Protein AF-A0A8T5XDX4-F1 (afdb_monomer_lite)

Foldseek 3Di:
DPDPDPPCQFAQDPPPRRGGDGDVVVVVVVVVVVVVVVVVVVVVD

pLDDT: mean 87.24, std 12.63, range [51.19, 97.19]

Sequence (45 aa):
MDNMPLNIRKWDCPNCDTRSIERDINASINILKQGLKELNRESVE

Structure (mmCIF, N/CA/C/O backbone):
data_AF-A0A8T5XDX4-F1
#
_entry.id   AF-A0A8T5XDX4-F1
#
loop_
_atom_site.group_PDB
_atom_site.id
_atom_site.type_symbol
_atom_site.label_atom_id
_atom_site.label_alt_id
_atom_site.label_comp_id
_atom_site.label_asym_id
_atom_site.label_entity_id
_atom_site.label_seq_id
_atom_site.pdbx_PDB_ins_code
_atom_site.Cartn_x
_atom_site.Cartn_y
_atom_site.Cartn_z
_atom_site.occupancy
_atom_site.B_iso_or_equiv
_atom_site.auth_seq_id
_atom_site.auth_comp_id
_atom_site.auth_asym_id
_atom_site.auth_atom_id
_atom_site.pdbx_PDB_model_num
ATOM 1 N N . MET A 1 1 ? -9.929 0.979 -12.324 1.00 57.88 1 MET A N 1
ATOM 2 C CA . MET A 1 1 ? -8.548 0.504 -12.519 1.00 57.88 1 MET A CA 1
ATOM 3 C C . MET A 1 1 ? -8.653 -0.787 -13.286 1.00 57.88 1 MET A C 1
ATOM 5 O O . MET A 1 1 ? -9.375 -1.666 -12.826 1.00 57.88 1 MET A O 1
ATOM 9 N N . ASP A 1 2 ? -8.012 -0.871 -14.447 1.00 61.91 2 ASP A N 1
ATOM 10 C CA . ASP A 1 2 ? -7.816 -2.154 -15.115 1.00 61.91 2 ASP A CA 1
ATOM 11 C C . ASP A 1 2 ? -7.177 -3.151 -14.140 1.00 61.91 2 ASP A C 1
ATOM 13 O O . ASP A 1 2 ? -6.455 -2.753 -13.220 1.00 61.91 2 ASP A O 1
ATOM 17 N N . ASN A 1 3 ? -7.503 -4.434 -14.309 1.00 71.56 3 ASN A N 1
ATOM 18 C CA . ASN A 1 3 ? -6.973 -5.549 -13.523 1.00 71.56 3 ASN A CA 1
ATOM 19 C C . ASN A 1 3 ? -5.477 -5.347 -13.247 1.00 71.56 3 ASN A C 1
ATOM 21 O O . ASN A 1 3 ? -4.707 -5.282 -14.198 1.00 71.56 3 ASN A O 1
ATOM 25 N N . MET A 1 4 ? -5.069 -5.258 -11.975 1.00 73.38 4 MET A N 1
ATOM 26 C CA . MET A 1 4 ? -3.657 -5.203 -11.583 1.00 73.38 4 MET A CA 1
ATOM 27 C C . MET A 1 4 ? -3.097 -6.631 -11.648 1.00 73.38 4 MET A C 1
ATOM 29 O O . MET A 1 4 ? -3.343 -7.417 -10.729 1.00 73.38 4 MET A O 1
ATOM 33 N N . PRO A 1 5 ? -2.399 -7.024 -12.729 1.00 85.69 5 PRO A N 1
ATOM 34 C CA . PRO A 1 5 ? -2.071 -8.423 -12.959 1.00 85.69 5 PRO A CA 1
ATOM 35 C C . PRO A 1 5 ? -1.040 -8.902 -11.933 1.00 85.69 5 PRO A C 1
ATOM 37 O O . PRO A 1 5 ? -0.139 -8.155 -11.545 1.00 85.69 5 PRO A O 1
ATOM 40 N N . LEU A 1 6 ? -1.122 -10.167 -11.509 1.00 85.56 6 LEU A N 1
ATOM 41 C CA . LEU A 1 6 ? -0.253 -10.696 -10.447 1.00 85.56 6 LEU A CA 1
ATOM 42 C C . LEU A 1 6 ? 1.244 -10.678 -10.801 1.00 85.56 6 LEU A C 1
ATOM 44 O O . LEU A 1 6 ? 2.077 -10.630 -9.892 1.00 85.56 6 LEU A O 1
ATOM 48 N N . ASN A 1 7 ? 1.599 -10.657 -12.085 1.00 90.19 7 ASN A N 1
ATOM 49 C CA . ASN A 1 7 ? 2.979 -10.520 -12.554 1.00 90.19 7 ASN A CA 1
ATOM 50 C C . ASN A 1 7 ? 3.510 -9.073 -12.500 1.00 90.19 7 ASN A C 1
ATOM 52 O O . ASN A 1 7 ? 4.722 -8.879 -12.547 1.00 90.19 7 ASN A O 1
ATOM 56 N N . ILE A 1 8 ? 2.651 -8.060 -12.354 1.00 89.19 8 ILE A N 1
ATOM 57 C CA . ILE A 1 8 ? 3.068 -6.660 -12.205 1.00 89.19 8 ILE A CA 1
ATOM 58 C C . ILE A 1 8 ? 3.287 -6.354 -10.722 1.00 89.19 8 ILE A C 1
ATOM 60 O O . ILE A 1 8 ? 2.346 -6.253 -9.933 1.00 89.19 8 ILE A O 1
ATOM 64 N N . ARG A 1 9 ? 4.560 -6.256 -10.333 1.00 93.25 9 ARG A N 1
ATOM 65 C CA . ARG A 1 9 ? 4.999 -6.067 -8.937 1.00 93.25 9 ARG A CA 1
ATOM 66 C C . ARG A 1 9 ? 5.238 -4.604 -8.575 1.00 93.25 9 ARG A C 1
ATOM 68 O O . ARG A 1 9 ? 5.096 -4.244 -7.411 1.00 93.25 9 ARG A O 1
ATOM 75 N N . LYS A 1 10 ? 5.556 -3.781 -9.578 1.00 94.50 10 LYS A N 1
ATOM 76 C CA . LYS A 1 10 ? 5.770 -2.340 -9.452 1.00 94.50 10 LYS A CA 1
ATOM 77 C C . LYS A 1 10 ? 4.843 -1.571 -10.382 1.00 94.50 10 LYS A C 1
ATOM 79 O O . LYS A 1 10 ? 4.640 -2.004 -11.514 1.00 94.50 10 LYS A O 1
ATOM 84 N N . TRP A 1 11 ? 4.324 -0.436 -9.929 1.00 91.81 11 TRP A N 1
ATOM 85 C CA . TRP A 1 11 ? 3.596 0.512 -10.776 1.00 91.81 11 TRP A CA 1
ATOM 86 C C . TRP A 1 11 ? 3.840 1.950 -10.327 1.00 91.81 11 TRP A C 1
ATOM 88 O O . TRP A 1 11 ? 4.236 2.206 -9.187 1.00 91.81 11 TRP A O 1
ATOM 98 N N . ASP A 1 12 ? 3.566 2.878 -11.234 1.00 92.94 12 ASP A N 1
ATOM 99 C CA . ASP A 1 12 ? 3.523 4.305 -10.944 1.00 92.94 12 ASP A CA 1
ATOM 100 C C . ASP A 1 12 ? 2.071 4.692 -10.656 1.00 92.94 12 ASP A C 1
ATOM 102 O O . ASP A 1 12 ? 1.159 4.338 -11.408 1.00 92.94 12 ASP A O 1
ATOM 106 N N . CYS A 1 13 ? 1.828 5.379 -9.541 1.00 90.88 13 CYS A N 1
ATOM 107 C CA . CYS A 1 13 ? 0.480 5.798 -9.187 1.00 90.88 13 CYS A CA 1
ATOM 108 C C . CYS A 1 13 ? 0.038 6.963 -10.085 1.00 90.88 13 CYS A C 1
ATOM 110 O O . CYS A 1 13 ? 0.653 8.027 -10.014 1.00 90.88 13 CYS A O 1
ATOM 112 N N . PRO A 1 14 ? -1.068 6.831 -10.842 1.00 89.19 14 PRO A N 1
ATOM 113 C CA . PRO A 1 14 ? -1.542 7.889 -11.736 1.00 89.19 14 PRO A CA 1
ATOM 114 C C . PRO A 1 14 ? -2.122 9.104 -10.995 1.00 89.19 14 PRO A C 1
ATOM 116 O O . PRO A 1 14 ? -2.395 10.122 -11.619 1.00 89.19 14 PRO A O 1
ATOM 119 N N . ASN A 1 15 ? -2.341 8.998 -9.679 1.00 91.38 15 ASN A N 1
ATOM 120 C CA . ASN A 1 15 ? -3.029 10.022 -8.890 1.00 91.38 15 ASN A CA 1
ATOM 121 C C . ASN A 1 15 ? -2.095 10.859 -8.010 1.00 91.38 15 ASN A C 1
ATOM 123 O O . ASN A 1 15 ? -2.493 11.928 -7.559 1.00 91.38 15 ASN A O 1
ATOM 127 N N . CYS A 1 16 ? -0.906 10.352 -7.677 1.00 90.38 16 CYS A N 1
ATOM 128 C CA . CYS A 1 16 ? -0.010 11.010 -6.718 1.00 90.38 16 CYS A CA 1
ATOM 129 C C . CYS A 1 16 ? 1.453 11.044 -7.168 1.00 90.38 16 CYS A C 1
ATOM 131 O O . CYS A 1 16 ? 2.332 11.277 -6.340 1.00 90.38 16 CYS A O 1
ATOM 133 N N . ASP A 1 17 ? 1.715 10.736 -8.443 1.00 90.88 17 ASP A N 1
ATOM 134 C CA . ASP A 1 17 ? 3.035 10.736 -9.095 1.00 90.88 17 ASP A CA 1
ATOM 135 C C . ASP A 1 17 ? 4.124 9.905 -8.398 1.00 90.88 17 ASP A C 1
ATOM 137 O O . ASP A 1 17 ? 5.305 9.963 -8.745 1.00 90.88 17 ASP A O 1
ATOM 141 N N . THR A 1 18 ? 3.745 9.085 -7.418 1.00 93.19 18 THR A N 1
ATOM 142 C CA . THR A 1 18 ? 4.666 8.187 -6.731 1.00 93.19 18 THR A CA 1
ATOM 143 C C . THR A 1 18 ? 5.004 7.040 -7.667 1.00 93.19 18 THR A C 1
ATOM 145 O O . THR A 1 18 ? 4.126 6.275 -8.071 1.00 93.19 18 THR A O 1
ATOM 148 N N . ARG A 1 19 ? 6.285 6.934 -8.013 1.00 94.50 19 ARG A N 1
ATOM 149 C CA . ARG A 1 19 ? 6.791 5.956 -8.975 1.00 94.50 19 ARG A CA 1
ATOM 150 C C . ARG A 1 19 ? 7.295 4.694 -8.293 1.00 94.50 19 ARG A C 1
ATOM 152 O O . ARG A 1 19 ? 7.743 4.737 -7.149 1.00 94.50 19 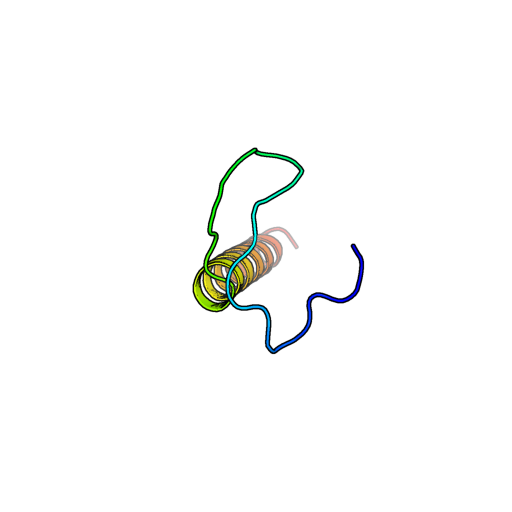ARG A O 1
ATOM 159 N N . SER A 1 20 ? 7.288 3.588 -9.031 1.00 94.31 20 SER A N 1
ATOM 160 C CA . SER A 1 20 ? 7.889 2.308 -8.644 1.00 94.31 20 SER A CA 1
ATOM 161 C C . SER A 1 20 ? 7.402 1.771 -7.294 1.00 94.31 20 SER A C 1
ATOM 163 O O . SER A 1 20 ? 8.180 1.226 -6.512 1.00 94.31 20 SER A O 1
ATOM 165 N N . ILE A 1 21 ? 6.104 1.906 -7.025 1.00 94.12 21 ILE A N 1
ATOM 166 C CA . ILE A 1 21 ? 5.468 1.400 -5.809 1.00 94.12 21 ILE A CA 1
ATOM 167 C C . ILE A 1 21 ? 5.522 -0.126 -5.803 1.00 94.12 21 ILE A C 1
ATOM 169 O O . ILE A 1 21 ? 5.029 -0.758 -6.730 1.00 94.12 21 ILE A O 1
ATOM 173 N N . GLU A 1 22 ? 6.052 -0.718 -4.734 1.00 95.31 22 GLU A N 1
ATOM 174 C CA . GLU A 1 22 ? 6.006 -2.165 -4.507 1.00 95.31 22 GLU A CA 1
ATOM 175 C C . GLU A 1 22 ? 4.618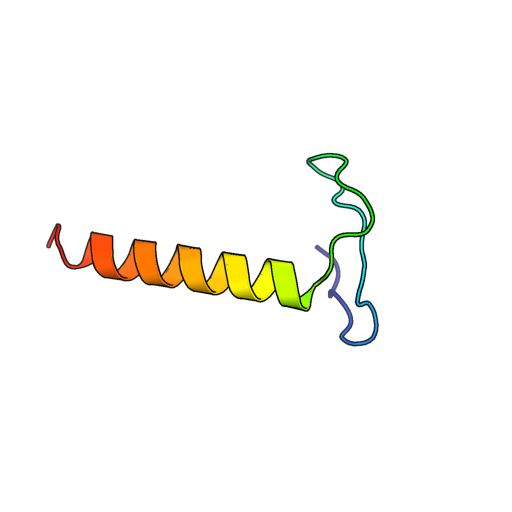 -2.623 -4.048 1.00 95.31 22 GLU A C 1
ATOM 177 O O . GLU A 1 22 ? 4.098 -2.171 -3.023 1.00 95.31 22 GLU A O 1
ATOM 182 N N . ARG A 1 23 ? 4.024 -3.564 -4.788 1.00 92.12 23 ARG A N 1
ATOM 183 C CA . ARG A 1 23 ? 2.629 -3.996 -4.591 1.00 92.12 23 ARG A CA 1
AT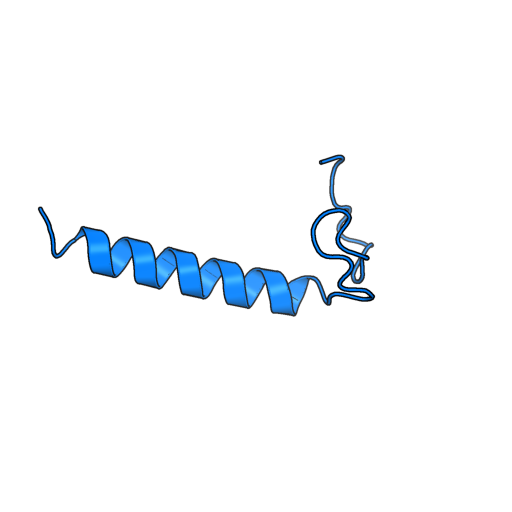OM 184 C C . ARG A 1 23 ? 2.387 -4.646 -3.265 1.00 92.12 23 ARG A C 1
ATOM 186 O O . ARG A 1 23 ? 1.442 -4.278 -2.578 1.00 92.12 23 ARG A O 1
ATOM 193 N N . ASP A 1 24 ? 3.241 -5.585 -2.907 1.00 92.62 24 ASP A N 1
ATOM 194 C CA . ASP A 1 24 ? 3.037 -6.364 -1.696 1.00 92.62 24 ASP A CA 1
ATOM 195 C C . ASP A 1 24 ? 3.232 -5.493 -0.447 1.00 92.62 24 ASP A C 1
ATOM 197 O O . ASP A 1 24 ? 2.511 -5.652 0.535 1.00 92.62 24 ASP A O 1
ATOM 201 N N . ILE A 1 25 ? 4.139 -4.510 -0.514 1.00 95.44 25 ILE A N 1
ATOM 202 C CA . ILE A 1 25 ? 4.343 -3.525 0.555 1.00 95.44 25 ILE A CA 1
ATOM 203 C C . ILE A 1 25 ? 3.136 -2.583 0.656 1.00 95.44 25 ILE A C 1
ATOM 205 O O . ILE A 1 25 ? 2.629 -2.335 1.744 1.00 95.44 25 ILE A O 1
ATOM 209 N N . ASN A 1 26 ? 2.634 -2.059 -0.463 1.00 93.06 26 ASN A N 1
ATOM 210 C CA . ASN A 1 26 ? 1.462 -1.182 -0.436 1.00 93.06 26 ASN A CA 1
ATOM 211 C C . ASN A 1 26 ? 0.209 -1.937 0.051 1.00 93.06 26 ASN A C 1
ATOM 213 O O . ASN A 1 26 ? -0.545 -1.430 0.881 1.00 93.06 26 ASN A O 1
ATOM 217 N N . ALA A 1 27 ? 0.024 -3.180 -0.401 1.00 93.19 27 ALA A N 1
ATOM 218 C CA . ALA A 1 27 ? -1.064 -4.043 0.039 1.00 93.19 27 ALA A CA 1
ATOM 219 C C . ALA A 1 27 ? -1.018 -4.298 1.553 1.00 93.19 27 ALA A C 1
ATOM 221 O O . ALA A 1 27 ? -2.048 -4.149 2.209 1.00 93.19 27 ALA A O 1
ATOM 222 N N . SER A 1 28 ? 0.152 -4.605 2.127 1.00 97.19 28 SER A N 1
ATOM 223 C CA . SER A 1 28 ? 0.275 -4.819 3.576 1.00 97.19 28 SER A CA 1
ATOM 224 C C . SER A 1 28 ? -0.055 -3.556 4.381 1.00 97.19 28 SER A C 1
ATOM 226 O O . SER A 1 28 ? -0.771 -3.634 5.380 1.00 97.19 28 SER A O 1
ATOM 228 N N . ILE A 1 29 ? 0.363 -2.379 3.902 1.00 96.38 29 ILE A N 1
ATOM 229 C CA . ILE A 1 29 ? 0.001 -1.083 4.496 1.00 96.38 29 ILE A CA 1
ATOM 230 C C . ILE A 1 29 ? -1.516 -0.849 4.438 1.00 96.38 29 ILE A C 1
ATOM 232 O O . ILE A 1 29 ? -2.105 -0.400 5.423 1.00 96.38 29 ILE A O 1
ATOM 236 N N . ASN A 1 30 ? -2.164 -1.141 3.307 1.00 95.00 30 ASN A N 1
ATOM 237 C CA . ASN A 1 30 ? -3.612 -0.960 3.163 1.00 95.00 30 ASN A CA 1
ATOM 238 C C . ASN A 1 30 ? -4.402 -1.914 4.065 1.00 95.00 30 ASN A C 1
ATOM 240 O O . ASN A 1 30 ? -5.367 -1.479 4.691 1.00 95.00 30 ASN A O 1
ATOM 244 N N . ILE A 1 31 ? -3.967 -3.173 4.186 1.00 97.19 31 ILE A N 1
ATOM 245 C CA . ILE A 1 31 ? -4.566 -4.157 5.098 1.00 97.19 31 ILE A CA 1
ATOM 246 C C . ILE A 1 31 ? -4.458 -3.674 6.549 1.00 97.19 31 ILE A C 1
ATOM 248 O O . ILE A 1 31 ? -5.461 -3.663 7.258 1.00 97.19 31 ILE A O 1
ATOM 252 N N . LEU A 1 32 ? -3.281 -3.196 6.976 1.00 96.56 32 LEU A N 1
ATOM 253 C CA . LEU A 1 32 ? -3.095 -2.639 8.320 1.00 96.56 32 LEU A CA 1
ATOM 254 C C . LEU A 1 32 ? -4.048 -1.465 8.582 1.00 96.56 32 LEU A C 1
ATOM 256 O O . LEU A 1 32 ? -4.730 -1.433 9.603 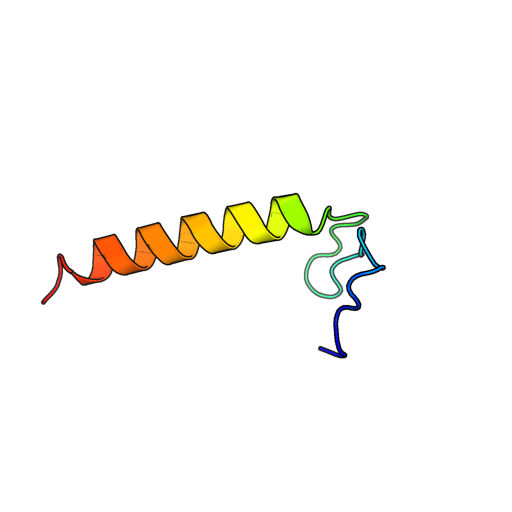1.00 96.56 32 LEU A O 1
ATOM 260 N N . LYS A 1 33 ? -4.117 -0.502 7.655 1.00 97.00 33 LYS A N 1
ATOM 261 C CA . LYS A 1 33 ? -5.005 0.664 7.784 1.00 97.00 33 LYS A CA 1
ATOM 262 C C . LYS A 1 33 ? -6.475 0.260 7.883 1.00 97.00 33 LYS A C 1
ATOM 264 O O . LYS A 1 33 ? -7.207 0.856 8.668 1.00 97.00 33 LYS A O 1
ATOM 269 N N . GLN A 1 34 ? -6.899 -0.729 7.098 1.00 96.94 34 GLN A N 1
ATOM 270 C CA . GLN A 1 34 ? -8.267 -1.234 7.133 1.00 96.94 34 GLN A CA 1
ATOM 271 C C . GLN A 1 34 ? -8.572 -1.924 8.470 1.00 96.94 34 GLN A C 1
ATOM 273 O O . GLN A 1 34 ? -9.582 -1.595 9.083 1.00 96.94 34 GLN A O 1
ATOM 278 N N . GLY A 1 35 ? -7.667 -2.768 8.978 1.00 96.19 35 GLY A N 1
ATOM 279 C CA . GLY A 1 35 ? -7.824 -3.399 10.293 1.00 96.19 35 GLY A CA 1
ATOM 280 C C . GLY A 1 35 ? -7.903 -2.382 11.438 1.00 96.19 35 GLY A C 1
ATOM 281 O O . GLY A 1 35 ? -8.789 -2.463 12.280 1.00 96.19 35 GLY A O 1
ATOM 282 N N . LEU A 1 36 ? -7.050 -1.350 11.435 1.00 95.94 36 LEU A N 1
ATOM 283 C CA . LEU A 1 36 ? -7.132 -0.259 12.419 1.00 95.94 36 LEU A CA 1
ATOM 284 C C . LEU A 1 36 ? -8.457 0.512 12.327 1.00 95.94 36 LEU A C 1
ATOM 286 O O . LEU A 1 36 ? -9.012 0.923 13.344 1.00 95.94 36 LEU A O 1
ATOM 290 N N . LYS A 1 37 ? -8.976 0.717 11.112 1.00 95.50 37 LYS A N 1
ATOM 291 C CA . LYS A 1 37 ? -10.271 1.372 10.898 1.00 95.50 37 LYS A CA 1
ATOM 292 C C . LYS A 1 37 ? -11.428 0.529 11.435 1.00 95.50 37 LYS A C 1
ATOM 294 O O . LYS A 1 37 ? -12.372 1.101 11.968 1.00 95.50 37 LYS A O 1
ATOM 299 N N . GLU A 1 38 ? -11.372 -0.788 11.274 1.00 95.44 38 GLU A N 1
ATOM 300 C CA . GLU A 1 38 ? -12.374 -1.723 11.799 1.00 95.44 38 GLU A CA 1
ATOM 301 C C . GLU A 1 38 ? -12.371 -1.735 13.330 1.00 95.44 38 GLU A C 1
ATOM 303 O O . GLU A 1 38 ? -13.415 -1.488 13.926 1.00 95.44 38 GLU A O 1
ATOM 308 N N . LEU A 1 39 ? -11.195 -1.847 13.956 1.00 93.81 39 LEU A N 1
ATOM 309 C CA . LEU A 1 39 ? -11.050 -1.765 15.417 1.00 93.81 39 LEU A CA 1
ATOM 310 C C . LEU A 1 39 ? -11.576 -0.437 15.987 1.00 93.81 39 LEU A C 1
ATOM 312 O O . LEU A 1 39 ? -12.257 -0.411 17.010 1.00 93.81 39 LEU A O 1
ATOM 316 N N . ASN A 1 40 ? -11.310 0.681 15.304 1.00 88.69 40 ASN A N 1
ATOM 317 C CA . ASN A 1 40 ? -11.819 1.990 15.722 1.00 88.69 40 ASN A CA 1
ATOM 318 C C . ASN A 1 40 ? -13.341 2.137 15.534 1.00 88.69 40 ASN A C 1
ATOM 320 O O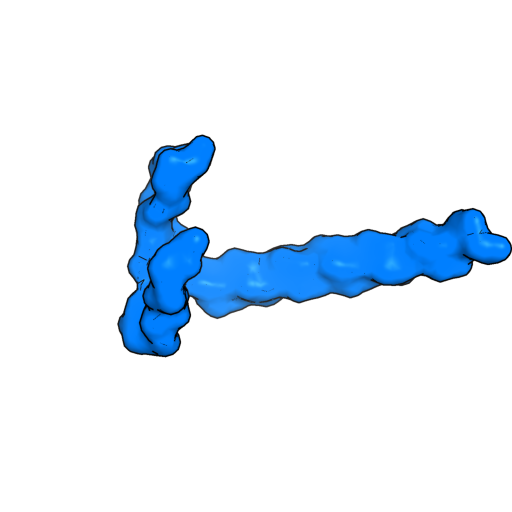 . ASN A 1 40 ? -13.943 2.981 16.192 1.00 88.69 40 ASN A O 1
ATOM 324 N N . ARG A 1 41 ? -13.975 1.365 14.638 1.00 70.88 41 ARG A N 1
ATOM 325 C CA . ARG A 1 41 ? -15.436 1.391 14.431 1.00 70.88 41 ARG A CA 1
ATOM 326 C C . ARG A 1 41 ? -16.191 0.621 15.511 1.00 70.88 41 ARG A C 1
ATOM 328 O O . ARG A 1 41 ? -17.251 1.082 15.907 1.00 70.88 41 ARG A O 1
ATOM 335 N N . GLU A 1 42 ? -15.620 -0.463 16.034 1.00 62.16 42 GLU A N 1
ATOM 336 C CA . GLU A 1 42 ? -16.179 -1.212 17.175 1.00 62.16 42 GLU A CA 1
ATOM 337 C C . GLU A 1 42 ? -16.201 -0.393 18.479 1.00 62.16 42 GLU A C 1
ATOM 339 O O . GLU A 1 42 ? -16.872 -0.761 19.433 1.00 62.16 42 GLU A O 1
ATOM 344 N N . SER A 1 43 ? -15.477 0.731 18.533 1.00 60.12 43 SER A N 1
ATOM 345 C CA . SER A 1 43 ? -15.444 1.629 19.697 1.00 60.12 43 SER A CA 1
ATOM 346 C C . SER A 1 43 ? -16.538 2.709 19.684 1.00 60.12 43 SER A C 1
ATOM 348 O O . SER A 1 43 ? -16.593 3.521 20.608 1.00 60.12 43 SER A O 1
ATOM 350 N N . VAL A 1 44 ? -17.336 2.797 18.610 1.00 60.97 44 VAL A N 1
ATOM 351 C CA . VAL A 1 44 ? -18.326 3.874 18.380 1.00 60.97 44 VAL A CA 1
ATOM 352 C C . VAL A 1 44 ? -19.755 3.329 18.189 1.00 60.97 44 VAL A C 1
ATOM 354 O O . VAL A 1 44 ? -20.693 4.114 18.058 1.00 60.97 44 VAL A O 1
ATOM 357 N N . GLU A 1 45 ? -19.938 2.007 18.225 1.00 51.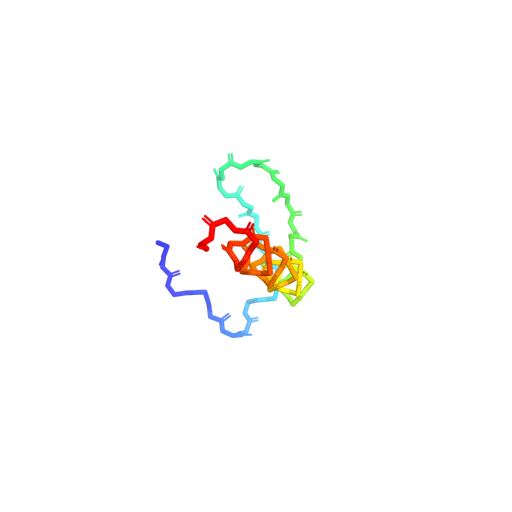19 45 GLU A N 1
ATOM 358 C CA . GLU A 1 45 ? -21.243 1.344 18.411 1.00 51.19 45 GLU A CA 1
ATOM 359 C C . GLU A 1 45 ? -21.445 0.981 19.889 1.00 51.19 45 GLU A C 1
ATOM 361 O O . GLU A 1 45 ? -22.591 1.134 20.371 1.00 51.19 45 GLU A O 1
#

Radius of gyration: 14.01 Å; chains: 1; bounding box: 29×22×35 Å

Secondary structure (DSSP, 8-state):
-----TT--EE--TTT---SEEHHHHHHHHHHHHHHHHHHHTT--